Protein AF-A0A0P1A8T4-F1 (afdb_monomer)

Secondary structure (DSSP, 8-state):
-----TT-GGGGSPPEEPS-TTSHHHHHHHHHHHHHHHHTT-S---GGGGT--EE-EEEEEEEETTEEEEEEEEEEESEEEEEEE-TTS-EEEEEEEHHHHHHHHHHHHHHTT--GGGTSPTT--EEHHHHHTS-HHHHHHHHHSPPPPPPP-------

pLDDT: mean 88.85, std 10.42, range [42.25, 98.25]

Organism: Plasmopara halstedii (NCBI:txid4781)

Structure (mmCIF, N/CA/C/O backbone):
data_AF-A0A0P1A8T4-F1
#
_entry.id   AF-A0A0P1A8T4-F1
#
loop_
_atom_site.group_PDB
_atom_site.id
_atom_site.type_symbol
_atom_site.label_atom_id
_atom_site.label_alt_id
_atom_site.label_comp_id
_atom_site.label_asym_id
_atom_site.label_entity_id
_atom_site.label_seq_id
_atom_site.pdbx_PDB_ins_code
_atom_site.Cartn_x
_atom_site.Cartn_y
_atom_site.Cartn_z
_atom_site.occupancy
_atom_site.B_iso_or_equiv
_atom_site.auth_seq_id
_atom_site.auth_comp_id
_atom_site.auth_asym_id
_atom_site.auth_atom_id
_atom_site.pdbx_PDB_model_num
ATOM 1 N N . MET A 1 1 ? -15.826 17.802 8.265 1.00 60.97 1 MET A N 1
ATOM 2 C CA . MET A 1 1 ? -16.661 16.936 7.400 1.00 60.97 1 MET A CA 1
ATOM 3 C C . MET A 1 1 ? -17.173 15.772 8.230 1.00 60.97 1 MET A C 1
ATOM 5 O O . MET A 1 1 ? -16.626 15.557 9.300 1.00 60.97 1 MET A O 1
ATOM 9 N N . THR A 1 2 ? -18.235 15.089 7.800 1.00 82.69 2 THR A N 1
ATOM 10 C CA . THR A 1 2 ? -18.914 14.059 8.607 1.00 82.69 2 THR A CA 1
ATOM 11 C C . THR A 1 2 ? -18.633 12.672 8.046 1.00 82.69 2 THR A C 1
ATOM 13 O O . THR A 1 2 ? -18.636 12.496 6.825 1.00 82.69 2 THR A O 1
ATOM 16 N N . LEU A 1 3 ? -18.426 11.698 8.936 1.00 90.88 3 LEU A N 1
ATOM 17 C CA . LEU A 1 3 ? -18.382 10.279 8.596 1.00 90.88 3 LEU A CA 1
ATOM 18 C C . LEU A 1 3 ? -19.574 9.888 7.720 1.00 90.88 3 LEU A C 1
ATOM 20 O O . LEU A 1 3 ? -20.718 10.265 7.987 1.00 90.88 3 LEU A O 1
ATOM 24 N N . VAL A 1 4 ? -19.301 9.114 6.673 1.00 94.38 4 VAL A N 1
ATOM 25 C CA . VAL A 1 4 ? -20.346 8.531 5.834 1.00 94.38 4 VAL A CA 1
ATOM 26 C C . VAL A 1 4 ? -20.594 7.079 6.215 1.00 94.38 4 VAL A C 1
ATOM 28 O O . VAL A 1 4 ? -19.669 6.321 6.498 1.00 94.38 4 VAL A O 1
ATOM 31 N N . PHE A 1 5 ? -21.864 6.685 6.191 1.00 94.38 5 PHE A N 1
ATOM 32 C CA . PHE A 1 5 ? -22.314 5.356 6.599 1.00 94.38 5 PHE A CA 1
ATOM 33 C C . PHE A 1 5 ? -22.722 4.495 5.399 1.00 94.38 5 PHE A C 1
ATOM 35 O O . PHE A 1 5 ? -22.777 4.958 4.252 1.00 94.38 5 PHE A O 1
ATOM 42 N N . LEU A 1 6 ? -23.002 3.217 5.669 1.00 94.31 6 LEU A N 1
ATOM 43 C CA . LEU A 1 6 ? -23.486 2.259 4.677 1.00 94.31 6 LEU A CA 1
ATOM 44 C C . LEU A 1 6 ? -24.672 2.842 3.886 1.00 94.31 6 LEU A C 1
ATOM 46 O O . LEU A 1 6 ? -25.600 3.399 4.461 1.00 94.31 6 LEU A O 1
ATOM 50 N N . GLY A 1 7 ? -24.620 2.716 2.558 1.00 93.69 7 GLY A N 1
ATOM 51 C CA . GLY A 1 7 ? -25.571 3.345 1.632 1.00 93.69 7 GLY A CA 1
ATOM 52 C C . GLY A 1 7 ? -25.007 4.581 0.926 1.00 93.69 7 GLY A C 1
ATOM 53 O O . GLY A 1 7 ? -25.481 4.936 -0.151 1.00 93.69 7 GLY A O 1
ATOM 54 N N . ASN A 1 8 ? -23.936 5.190 1.448 1.00 95.38 8 ASN A N 1
ATOM 55 C CA . ASN A 1 8 ? -23.229 6.247 0.732 1.00 95.38 8 ASN A CA 1
ATOM 56 C C . ASN A 1 8 ? -22.388 5.676 -0.427 1.00 95.38 8 ASN A C 1
ATOM 58 O O . ASN A 1 8 ? -21.576 4.768 -0.239 1.00 95.38 8 ASN A O 1
ATOM 62 N N . SER A 1 9 ? -22.547 6.242 -1.628 1.00 94.44 9 SER A N 1
ATOM 63 C CA . SER A 1 9 ? -21.843 5.779 -2.834 1.00 94.44 9 SER A CA 1
ATOM 64 C C . SER A 1 9 ? -20.315 5.899 -2.761 1.00 94.44 9 SER A C 1
ATOM 66 O O . SER A 1 9 ? -19.623 5.124 -3.422 1.00 94.44 9 SER A O 1
ATOM 68 N N . ALA A 1 10 ? -19.772 6.803 -1.938 1.00 91.81 10 ALA A N 1
ATOM 69 C CA . ALA A 1 10 ? -18.330 6.948 -1.753 1.00 91.81 10 ALA A CA 1
ATOM 70 C C . ALA A 1 10 ? -17.690 5.650 -1.235 1.00 91.81 10 ALA A C 1
ATOM 72 O O . ALA A 1 10 ? -16.614 5.276 -1.689 1.00 91.81 10 ALA A O 1
ATOM 73 N N . LEU A 1 11 ? -18.392 4.893 -0.385 1.00 93.31 11 LEU A N 1
ATOM 74 C CA . LEU A 1 11 ? -17.923 3.607 0.149 1.00 93.31 11 LEU A CA 1
ATOM 75 C C . LEU A 1 11 ? -17.929 2.463 -0.883 1.00 93.31 11 LEU A C 1
ATOM 77 O O . LEU A 1 11 ? -17.504 1.354 -0.570 1.00 93.31 11 LEU A O 1
ATOM 81 N N . ARG A 1 12 ? -18.445 2.697 -2.097 1.00 94.12 12 ARG A N 1
ATOM 82 C CA . ARG A 1 12 ? -18.554 1.691 -3.171 1.00 94.12 12 ARG A CA 1
ATOM 83 C C . ARG A 1 12 ? -17.805 2.067 -4.449 1.00 94.12 12 ARG A C 1
ATOM 85 O O . ARG A 1 12 ? -17.748 1.260 -5.370 1.00 94.12 12 ARG A O 1
ATOM 92 N N . ARG A 1 13 ? -17.241 3.273 -4.526 1.00 91.38 13 ARG A N 1
ATOM 93 C CA . ARG A 1 13 ? -16.435 3.717 -5.668 1.00 91.38 13 ARG A CA 1
ATOM 94 C C . ARG A 1 13 ? -14.964 3.418 -5.418 1.00 91.38 13 ARG A C 1
ATOM 96 O O . ARG A 1 13 ? -14.451 3.695 -4.337 1.00 91.38 13 ARG A O 1
ATOM 103 N N . VAL A 1 14 ? -14.282 2.913 -6.444 1.00 89.75 14 VAL A N 1
ATOM 104 C CA . VAL A 1 14 ? -12.822 2.773 -6.421 1.00 89.75 14 VAL A CA 1
ATOM 105 C C . VAL A 1 14 ? -12.204 4.165 -6.273 1.00 89.75 14 VAL A C 1
ATOM 107 O O . VAL A 1 14 ? -12.525 5.084 -7.031 1.00 89.75 14 VAL A O 1
ATOM 110 N N . SER A 1 15 ? -11.359 4.336 -5.257 1.00 90.12 15 SER A N 1
ATOM 111 C CA . SER A 1 15 ? -10.653 5.592 -5.007 1.00 90.12 15 SER A CA 1
ATOM 112 C C . SER A 1 15 ? -9.620 5.880 -6.089 1.00 90.12 15 SER A C 1
ATOM 114 O O . SER A 1 15 ? -8.945 4.975 -6.570 1.00 90.12 15 SER A O 1
ATOM 116 N N . LYS A 1 16 ? -9.462 7.156 -6.442 1.00 89.81 16 LYS A N 1
ATOM 117 C CA . LYS A 1 16 ? -8.442 7.599 -7.397 1.00 89.81 16 LYS A CA 1
ATOM 118 C C . LYS A 1 16 ? -7.092 7.756 -6.706 1.00 89.81 16 LYS A C 1
ATOM 120 O O . LYS A 1 16 ? -7.040 8.282 -5.594 1.00 89.81 16 LYS A O 1
ATOM 125 N N . SER A 1 17 ? -6.009 7.372 -7.380 1.00 87.25 17 SER A N 1
ATOM 126 C CA . SER A 1 17 ? -4.653 7.644 -6.893 1.00 87.25 17 SER A CA 1
ATOM 127 C C . SER A 1 17 ? -4.425 9.151 -6.766 1.00 87.25 17 SER A C 1
ATOM 129 O O . SER A 1 17 ? -4.814 9.932 -7.636 1.00 87.25 17 SER A O 1
ATOM 131 N N . VAL A 1 18 ? -3.791 9.563 -5.675 1.00 87.19 18 VAL A N 1
ATOM 132 C CA . VAL A 1 18 ? -3.312 10.934 -5.479 1.00 87.19 18 VAL A CA 1
ATOM 133 C C . VAL A 1 18 ? -1.983 11.098 -6.216 1.00 87.19 18 VAL A C 1
ATOM 135 O O . VAL A 1 18 ? -1.095 10.268 -6.053 1.00 87.19 18 VAL A O 1
ATOM 138 N N . ALA A 1 19 ? -1.844 12.163 -7.012 1.00 82.75 19 ALA A N 1
ATOM 139 C CA . ALA A 1 19 ? -0.636 12.413 -7.807 1.00 82.75 19 ALA A CA 1
ATOM 140 C C . ALA A 1 19 ? 0.562 12.890 -6.963 1.00 82.75 19 ALA A C 1
ATOM 142 O O . ALA A 1 19 ? 1.679 12.432 -7.164 1.00 82.75 19 ALA A O 1
ATOM 143 N N . ASP A 1 20 ? 0.333 13.788 -5.997 1.00 84.81 20 ASP A N 1
ATOM 144 C CA . ASP A 1 20 ? 1.363 14.252 -5.060 1.00 84.81 20 ASP A CA 1
ATOM 145 C C . ASP A 1 20 ? 0.862 14.142 -3.621 1.00 84.81 20 ASP A C 1
ATOM 147 O O . ASP A 1 20 ? 0.054 14.949 -3.156 1.00 84.81 20 ASP A O 1
ATOM 151 N N . VAL A 1 21 ? 1.365 13.143 -2.895 1.00 84.25 21 VAL A N 1
ATOM 152 C CA . VAL A 1 21 ? 0.999 12.908 -1.491 1.00 84.25 21 VAL A CA 1
ATOM 153 C C . VAL A 1 21 ? 1.479 14.018 -0.551 1.00 84.25 21 VAL A C 1
ATOM 155 O O . VAL A 1 21 ? 0.994 14.124 0.574 1.00 84.25 21 VAL A O 1
ATOM 158 N N . ARG A 1 22 ? 2.408 14.874 -0.997 1.00 84.19 22 ARG A N 1
ATOM 159 C CA . ARG A 1 22 ? 2.947 15.986 -0.201 1.00 84.19 22 ARG A CA 1
ATOM 160 C C . ARG A 1 22 ? 2.126 17.262 -0.347 1.00 84.19 22 ARG A C 1
ATOM 162 O O . ARG A 1 22 ? 2.373 18.201 0.419 1.00 84.19 22 ARG A O 1
ATOM 169 N N . ALA A 1 23 ? 1.171 17.297 -1.280 1.00 88.19 23 ALA A N 1
ATOM 170 C CA . ALA A 1 23 ? 0.341 18.460 -1.548 1.00 88.19 23 ALA A CA 1
ATOM 171 C C . ALA A 1 23 ? -0.402 18.924 -0.276 1.00 88.19 23 ALA A C 1
ATOM 173 O O . ALA A 1 23 ? -0.914 18.088 0.477 1.00 88.19 23 ALA A O 1
ATOM 174 N N . PRO A 1 24 ? -0.541 20.243 -0.029 1.00 91.25 24 PRO A N 1
ATOM 175 C CA . PRO A 1 24 ? -1.189 20.755 1.183 1.00 91.25 24 PRO A CA 1
ATOM 176 C C . PRO A 1 24 ? -2.608 20.221 1.416 1.00 91.25 24 PRO A C 1
ATOM 178 O O . PRO A 1 24 ? -3.009 20.010 2.556 1.00 91.25 24 PRO A O 1
ATOM 181 N N . ALA A 1 25 ? -3.369 19.972 0.346 1.00 90.06 25 ALA A N 1
ATOM 182 C CA . ALA A 1 25 ? -4.709 19.392 0.444 1.00 90.06 25 ALA A CA 1
ATOM 183 C C . ALA A 1 25 ? -4.696 17.952 0.985 1.00 90.06 25 ALA A C 1
ATOM 185 O O . ALA A 1 25 ? -5.585 17.576 1.741 1.00 90.06 25 ALA A O 1
ATOM 186 N N . VAL A 1 26 ? -3.675 17.168 0.635 1.00 88.88 26 VAL A N 1
ATOM 187 C CA . VAL A 1 26 ? -3.522 15.780 1.086 1.00 88.88 26 VAL A CA 1
ATOM 188 C C . VAL A 1 26 ? -3.090 15.743 2.549 1.00 88.88 26 VAL A C 1
ATOM 190 O O . VAL A 1 26 ? -3.620 14.950 3.319 1.00 88.88 26 VAL A O 1
ATOM 193 N N . ARG A 1 27 ? -2.201 16.656 2.965 1.00 87.81 27 ARG A N 1
ATOM 194 C CA . ARG A 1 27 ? -1.832 16.816 4.383 1.00 87.81 27 ARG A CA 1
ATOM 195 C C . ARG A 1 27 ? -3.046 17.137 5.253 1.00 87.81 27 ARG A C 1
ATOM 197 O O . ARG A 1 27 ? -3.253 16.469 6.256 1.00 87.81 27 ARG A O 1
ATOM 204 N N . ARG A 1 28 ? -3.886 18.087 4.822 1.00 90.56 28 ARG A N 1
ATOM 205 C CA . ARG A 1 28 ? -5.142 18.409 5.521 1.00 90.56 28 ARG A CA 1
ATOM 206 C C . ARG A 1 28 ? -6.071 17.200 5.625 1.00 90.56 28 ARG A C 1
ATOM 208 O O . ARG A 1 28 ? -6.600 16.938 6.696 1.00 90.56 28 ARG A O 1
ATOM 215 N N . LEU A 1 29 ? -6.214 16.424 4.548 1.00 89.50 29 LEU A N 1
ATOM 216 C CA . LEU A 1 29 ? -7.000 15.188 4.577 1.00 89.50 29 LEU A CA 1
ATOM 217 C C . LEU A 1 29 ? -6.446 14.179 5.599 1.00 89.50 29 LEU A C 1
ATOM 219 O O . LEU A 1 29 ? -7.220 13.553 6.314 1.00 89.50 29 LEU A O 1
ATOM 223 N N . PHE A 1 30 ? -5.124 14.021 5.699 1.00 88.19 30 PHE A N 1
ATOM 224 C CA . PHE A 1 30 ? -4.520 13.149 6.710 1.00 88.19 30 PHE A CA 1
ATOM 225 C C . PHE A 1 30 ? -4.797 13.624 8.140 1.00 88.19 30 PHE A C 1
ATOM 227 O O . PHE A 1 30 ? -5.160 12.807 8.983 1.00 88.19 30 PHE A O 1
ATOM 234 N N . GLU A 1 31 ? -4.675 14.925 8.408 1.00 89.81 31 GLU A N 1
ATOM 235 C CA . GLU A 1 31 ? -5.002 15.513 9.715 1.00 89.81 31 GLU A CA 1
ATOM 236 C C . GLU A 1 31 ? -6.474 15.280 10.089 1.00 89.81 31 GLU A C 1
ATOM 238 O O . GLU A 1 31 ? -6.786 14.947 11.234 1.00 89.81 31 GLU A O 1
ATOM 243 N N . GLU A 1 32 ? -7.382 15.398 9.118 1.00 90.25 32 GLU A N 1
ATOM 244 C CA . GLU A 1 32 ? -8.806 15.108 9.297 1.00 90.25 32 GLU A CA 1
ATOM 245 C C . GLU A 1 32 ? -9.052 13.625 9.596 1.00 90.25 32 GLU A C 1
ATOM 247 O O . GLU A 1 32 ? -9.734 13.303 10.566 1.00 90.25 32 GLU A O 1
ATOM 252 N N . LEU A 1 33 ? -8.448 12.716 8.828 1.00 89.62 33 LEU A N 1
ATOM 253 C CA . LEU A 1 33 ? -8.545 11.274 9.067 1.00 89.62 33 LEU A CA 1
ATOM 254 C C . LEU A 1 33 ? -8.022 10.898 10.462 1.00 89.62 33 LEU A C 1
ATOM 256 O O . LEU A 1 33 ? -8.684 10.164 11.196 1.00 89.62 33 LEU A O 1
ATOM 260 N N . GLU A 1 34 ? -6.864 11.424 10.867 1.00 88.19 34 GLU A N 1
ATOM 261 C CA . GLU A 1 34 ? -6.322 11.179 12.205 1.00 88.19 34 GLU A CA 1
ATOM 262 C C . GLU A 1 34 ? -7.240 11.690 13.312 1.00 88.19 34 GLU A C 1
ATOM 264 O O . GLU A 1 34 ? -7.407 11.017 14.335 1.00 88.19 34 GLU A O 1
ATOM 269 N N . LYS A 1 35 ? -7.807 12.885 13.128 1.00 90.06 35 LYS A N 1
ATOM 270 C CA . LYS A 1 35 ? -8.734 13.474 14.088 1.00 90.06 35 LYS A CA 1
ATOM 271 C C . LYS A 1 35 ? -9.951 12.575 14.275 1.00 90.06 35 LYS A C 1
ATOM 273 O O . LYS A 1 35 ? -10.282 12.269 15.415 1.00 90.06 35 LYS A O 1
ATOM 278 N N . GLU A 1 36 ? -10.565 12.116 13.189 1.00 90.69 36 GLU A N 1
ATOM 279 C CA . GLU A 1 36 ? -11.758 11.263 13.246 1.00 90.69 36 GLU A CA 1
ATOM 280 C C . GLU A 1 36 ? -11.463 9.911 13.908 1.00 90.69 36 GLU A C 1
ATOM 282 O O . GLU A 1 36 ? -12.205 9.484 14.788 1.00 90.69 36 GLU A O 1
ATOM 287 N N . VAL A 1 37 ? -10.319 9.280 13.611 1.00 87.62 37 VAL A N 1
ATOM 288 C CA . VAL A 1 37 ? -9.891 8.052 14.314 1.00 87.62 37 VAL A CA 1
ATOM 289 C C . VAL A 1 37 ? -9.780 8.276 15.821 1.00 87.62 37 VAL A C 1
ATOM 291 O O . VAL A 1 37 ? -10.175 7.413 16.602 1.00 87.62 37 VAL A O 1
ATOM 294 N N . ARG A 1 38 ? -9.236 9.422 16.251 1.00 87.38 38 ARG A N 1
ATOM 295 C CA . ARG A 1 38 ? -9.112 9.751 17.679 1.00 87.38 38 ARG A CA 1
ATOM 296 C C . ARG A 1 38 ? -10.474 10.014 18.322 1.00 87.38 38 ARG A C 1
ATOM 298 O O . ARG A 1 38 ? -10.689 9.541 19.432 1.00 87.38 38 ARG A O 1
ATOM 305 N N . VAL A 1 39 ? -11.356 10.755 17.647 1.00 89.06 39 VAL A N 1
ATOM 306 C CA . VAL A 1 39 ? -12.706 11.092 18.135 1.00 89.06 39 VAL A CA 1
ATOM 307 C C . VAL A 1 39 ? -13.545 9.832 18.330 1.00 89.06 39 VAL A C 1
ATOM 309 O O . VAL A 1 39 ? -14.139 9.659 19.389 1.00 89.06 39 VAL A O 1
ATOM 312 N N . GLU A 1 40 ? -13.516 8.921 17.362 1.00 88.25 40 GLU A N 1
ATOM 313 C CA . GLU A 1 40 ? -14.288 7.674 17.398 1.00 88.25 40 GLU A CA 1
ATOM 314 C C . GLU A 1 40 ? -13.605 6.549 18.194 1.00 88.25 40 GLU A C 1
ATOM 316 O O . GLU A 1 40 ? -14.095 5.421 18.221 1.00 88.25 40 GLU A O 1
ATOM 321 N N . ALA A 1 41 ? -12.442 6.812 18.806 1.00 84.38 41 ALA A N 1
ATOM 322 C CA . ALA A 1 41 ? -11.587 5.794 19.426 1.00 84.38 41 ALA A CA 1
ATOM 323 C C . ALA A 1 41 ? -11.319 4.577 18.505 1.00 84.38 41 ALA A C 1
ATOM 325 O O . ALA A 1 41 ? -11.191 3.437 18.957 1.00 84.38 41 ALA A O 1
ATOM 326 N N . GLY A 1 42 ? -11.237 4.827 17.195 1.00 81.69 42 GLY A N 1
ATOM 327 C CA . GLY A 1 42 ? -11.015 3.819 16.168 1.00 81.69 42 GLY A CA 1
ATOM 328 C C . GLY A 1 42 ? -9.550 3.391 16.049 1.00 81.69 42 GLY A C 1
ATOM 329 O O . GLY A 1 42 ? -8.632 4.022 16.574 1.00 81.69 42 GLY A O 1
ATOM 330 N N . VAL A 1 43 ? -9.317 2.312 15.298 1.00 80.38 43 VAL A N 1
ATOM 331 C CA . VAL A 1 43 ? -7.964 1.796 15.002 1.00 80.38 43 VAL A CA 1
ATOM 332 C C . VAL A 1 43 ? -7.439 2.230 13.631 1.00 80.38 43 VAL A C 1
ATOM 334 O O . VAL A 1 43 ? -6.231 2.237 13.412 1.00 80.38 43 VAL A O 1
ATOM 337 N N . GLY A 1 44 ? -8.327 2.636 12.722 1.00 84.56 44 GLY A N 1
ATOM 338 C CA . GLY A 1 44 ? -7.981 3.074 11.375 1.00 84.56 44 GLY A CA 1
ATOM 339 C C . GLY A 1 44 ? -9.184 3.654 10.639 1.00 84.56 44 GLY A C 1
ATOM 340 O O . GLY A 1 44 ? -10.332 3.404 11.006 1.00 84.56 44 GLY A O 1
ATOM 341 N N . ILE A 1 45 ? -8.902 4.442 9.606 1.00 88.00 45 ILE A N 1
ATOM 342 C CA . ILE A 1 45 ? -9.903 5.043 8.725 1.00 88.00 45 ILE A CA 1
ATOM 343 C C . ILE A 1 45 ? -9.329 5.148 7.310 1.00 88.00 45 ILE A C 1
ATOM 345 O O . ILE A 1 45 ? -8.125 5.335 7.131 1.00 88.00 45 ILE A O 1
ATOM 349 N N . ALA A 1 46 ? -10.191 5.056 6.305 1.00 89.88 46 ALA A N 1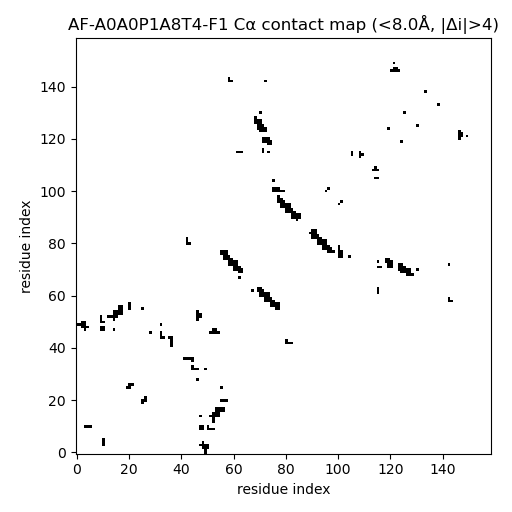
ATOM 350 C CA . ALA A 1 46 ? -9.859 5.313 4.911 1.00 89.88 46 ALA A CA 1
ATOM 351 C C . ALA A 1 46 ? -10.574 6.575 4.410 1.00 89.88 46 ALA A C 1
ATOM 353 O O . ALA A 1 46 ? -11.704 6.857 4.805 1.00 89.88 46 ALA A O 1
ATOM 354 N N . ALA A 1 47 ? -9.949 7.302 3.479 1.00 91.19 47 ALA A N 1
ATOM 355 C CA . ALA A 1 47 ? -10.495 8.539 2.912 1.00 91.19 47 ALA A CA 1
ATOM 356 C C . ALA A 1 47 ? -11.969 8.439 2.434 1.00 91.19 47 ALA A C 1
ATOM 358 O O . ALA A 1 47 ? -12.732 9.375 2.697 1.00 91.19 47 ALA A O 1
ATOM 359 N N . PRO A 1 48 ? -12.446 7.320 1.836 1.00 93.12 48 PRO A N 1
ATOM 360 C CA . PRO A 1 48 ? -13.855 7.175 1.461 1.00 93.12 48 PRO A CA 1
ATOM 361 C C . PRO A 1 48 ? -14.847 7.254 2.626 1.00 93.12 48 PRO A C 1
ATOM 363 O O . PRO A 1 48 ? -15.991 7.642 2.402 1.00 93.12 48 PRO A O 1
ATOM 366 N N . GLN A 1 49 ? -14.429 6.941 3.860 1.00 93.38 49 GLN A N 1
ATOM 367 C CA . GLN A 1 49 ? -15.262 7.078 5.064 1.00 93.38 49 GLN A CA 1
ATOM 368 C C . GLN A 1 49 ? -15.510 8.543 5.446 1.00 93.38 49 GLN A C 1
ATOM 370 O O . GLN A 1 49 ? -16.450 8.818 6.185 1.00 93.38 49 GLN A O 1
ATOM 375 N N . LEU A 1 50 ? -14.741 9.478 4.880 1.00 92.88 50 LEU A N 1
ATOM 3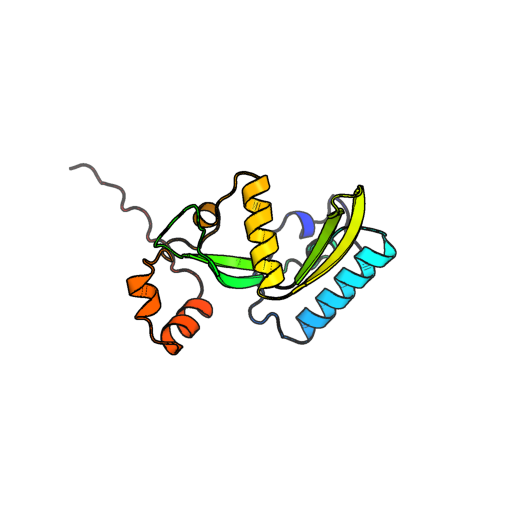76 C CA . LEU A 1 50 ? -14.979 10.924 4.937 1.00 92.88 50 LEU A CA 1
ATOM 377 C C . LEU A 1 50 ? -15.462 11.486 3.589 1.00 92.88 50 LEU A C 1
ATOM 379 O O . LEU A 1 50 ? -15.308 12.671 3.318 1.00 92.88 50 LEU A O 1
ATOM 383 N N . ALA A 1 51 ? -16.030 10.637 2.725 1.00 92.19 51 ALA A N 1
ATOM 384 C CA . ALA A 1 51 ? -16.482 10.977 1.372 1.00 92.19 51 ALA A CA 1
ATOM 385 C C . ALA A 1 51 ? -15.375 11.416 0.390 1.00 92.19 51 ALA A C 1
ATOM 387 O O . ALA A 1 51 ? -15.669 11.944 -0.684 1.00 92.19 51 ALA A O 1
ATOM 388 N N . HIS A 1 52 ? -14.105 11.149 0.703 1.00 91.75 52 HIS A N 1
ATOM 389 C CA . HIS A 1 52 ? -12.982 11.406 -0.194 1.00 91.75 52 HIS A CA 1
ATOM 390 C C . HIS A 1 52 ? -12.557 10.114 -0.903 1.00 91.75 52 HIS A C 1
ATOM 392 O O . HIS A 1 52 ? -11.817 9.303 -0.355 1.00 91.75 52 HIS A O 1
ATOM 398 N N . ASN A 1 53 ? -12.984 9.919 -2.154 1.00 90.88 53 ASN A N 1
ATOM 399 C CA . ASN A 1 53 ? -12.557 8.787 -2.993 1.00 90.88 53 ASN A CA 1
ATOM 400 C C . ASN A 1 53 ? -11.122 8.959 -3.521 1.00 90.88 53 ASN A C 1
ATOM 402 O O . ASN A 1 53 ? -10.888 9.023 -4.729 1.00 90.88 53 ASN A O 1
ATOM 406 N N . LEU A 1 54 ? -10.167 9.051 -2.597 1.00 90.75 54 LEU A N 1
ATOM 407 C CA . LEU A 1 54 ? -8.746 9.243 -2.848 1.00 90.75 54 LEU A CA 1
ATOM 408 C C . LEU A 1 54 ? -7.930 8.108 -2.225 1.00 90.75 54 LEU A C 1
ATOM 410 O O . LEU A 1 54 ? -8.289 7.558 -1.184 1.00 90.75 54 LEU A O 1
ATOM 414 N N . GLN A 1 55 ? -6.830 7.762 -2.879 1.00 89.25 55 GLN A N 1
ATOM 415 C CA . GLN A 1 55 ? -5.852 6.784 -2.433 1.00 89.25 55 GLN A CA 1
ATOM 416 C C . GLN A 1 55 ? -4.481 7.467 -2.410 1.00 89.25 55 GLN A C 1
ATOM 418 O O . GLN A 1 55 ? -3.854 7.683 -3.445 1.00 89.25 55 GLN A O 1
ATOM 423 N N . ALA A 1 56 ? -4.049 7.872 -1.215 1.00 88.00 56 ALA A N 1
ATOM 424 C CA . ALA A 1 56 ? -2.757 8.514 -0.996 1.00 88.00 56 ALA A CA 1
ATOM 425 C C . ALA A 1 56 ? -1.683 7.450 -0.736 1.00 88.00 56 ALA A C 1
ATOM 427 O O . ALA A 1 56 ? -1.460 7.029 0.400 1.00 88.00 56 ALA A O 1
ATOM 428 N N . THR A 1 57 ? -1.042 6.995 -1.809 1.00 90.44 57 THR A N 1
ATOM 429 C CA . THR A 1 57 ? -0.010 5.950 -1.784 1.00 90.44 57 THR A CA 1
ATOM 430 C C . THR A 1 57 ? 1.255 6.410 -2.489 1.00 90.44 57 THR A C 1
ATOM 432 O O . THR A 1 57 ? 1.184 7.225 -3.406 1.00 90.44 57 THR A O 1
ATOM 435 N N . THR A 1 58 ? 2.396 5.843 -2.112 1.00 89.81 58 THR A N 1
ATOM 436 C CA . THR A 1 58 ? 3.673 6.006 -2.815 1.00 89.81 58 THR A CA 1
ATOM 437 C C . THR A 1 58 ? 4.054 4.714 -3.531 1.00 89.81 58 THR A C 1
ATOM 439 O O . THR A 1 58 ? 3.729 3.610 -3.081 1.00 89.81 58 THR A O 1
ATOM 442 N N . ARG A 1 59 ? 4.721 4.859 -4.677 1.00 92.56 59 ARG A N 1
ATOM 443 C CA . ARG A 1 59 ? 5.307 3.758 -5.449 1.00 92.56 59 ARG A CA 1
ATOM 444 C C . ARG A 1 59 ? 6.767 3.630 -5.066 1.00 92.56 59 ARG A C 1
ATOM 446 O O . ARG A 1 59 ? 7.442 4.646 -4.941 1.00 92.56 59 ARG A O 1
ATOM 453 N N . ASP A 1 60 ? 7.212 2.403 -4.866 1.00 94.44 60 ASP A N 1
ATOM 454 C CA . ASP A 1 60 ? 8.622 2.092 -4.660 1.00 94.44 60 ASP A CA 1
ATOM 455 C C . ASP A 1 60 ? 8.870 0.622 -4.986 1.00 94.44 60 ASP A C 1
ATOM 457 O O . ASP A 1 60 ? 7.916 -0.165 -5.015 1.00 94.44 60 ASP A O 1
ATOM 461 N N . PHE A 1 61 ? 10.129 0.264 -5.206 1.00 95.94 61 PHE A N 1
ATOM 462 C CA . PHE A 1 61 ? 10.530 -1.125 -5.368 1.00 95.94 61 PHE A CA 1
ATOM 463 C C . PHE A 1 61 ? 10.458 -1.867 -4.025 1.00 95.94 61 PHE A C 1
ATOM 465 O O . PHE A 1 61 ? 10.884 -1.371 -2.982 1.00 95.94 61 PHE A O 1
ATOM 472 N N . GLU A 1 62 ? 9.889 -3.069 -4.050 1.00 97.50 62 GLU A N 1
ATOM 473 C CA . GLU A 1 62 ? 9.918 -4.033 -2.954 1.00 97.50 62 GLU A CA 1
ATOM 474 C C . GLU A 1 62 ? 10.606 -5.311 -3.427 1.00 97.50 62 GLU A C 1
ATOM 476 O O . GLU A 1 62 ? 10.321 -5.812 -4.514 1.00 97.50 62 GLU A O 1
ATOM 481 N N . GLY A 1 63 ? 11.479 -5.847 -2.579 1.00 96.56 63 GLY A N 1
ATOM 482 C CA . GLY A 1 63 ? 11.952 -7.225 -2.646 1.00 96.56 63 GLY A CA 1
ATOM 483 C C . GLY A 1 63 ? 11.483 -7.997 -1.414 1.00 96.56 63 GLY A C 1
ATOM 484 O O . GLY A 1 63 ? 10.951 -7.419 -0.466 1.00 96.56 63 GLY A O 1
ATOM 485 N N . CYS A 1 64 ? 11.695 -9.309 -1.411 1.00 97.81 64 CYS A N 1
ATOM 486 C CA . CYS A 1 64 ? 11.384 -10.173 -0.274 1.00 97.81 64 CYS A CA 1
ATOM 487 C C . CYS A 1 64 ? 12.473 -11.236 -0.130 1.00 97.81 64 CYS A C 1
ATOM 489 O O . CYS A 1 64 ? 12.907 -11.808 -1.128 1.00 97.81 64 CYS A O 1
ATOM 491 N N . LEU A 1 65 ? 12.872 -11.567 1.101 1.00 97.06 65 LEU A N 1
ATOM 492 C CA . LEU A 1 65 ? 13.837 -12.649 1.348 1.00 97.06 65 LEU A CA 1
ATOM 493 C C . LEU A 1 65 ? 13.334 -14.014 0.845 1.00 97.06 65 LEU A C 1
ATOM 495 O O . LEU A 1 65 ? 14.135 -14.878 0.503 1.00 97.06 65 LEU A O 1
ATOM 499 N N . SER A 1 66 ? 12.015 -14.187 0.750 1.00 97.38 66 SER A N 1
ATOM 500 C CA . SER A 1 66 ? 11.368 -15.385 0.204 1.00 97.38 66 SER A CA 1
ATOM 501 C C . SER A 1 66 ? 11.330 -15.420 -1.333 1.00 97.38 66 SER A C 1
ATOM 503 O O . SER A 1 66 ? 10.925 -16.430 -1.902 1.00 97.38 66 SER A O 1
ATOM 505 N N . VAL A 1 67 ? 11.733 -14.339 -2.013 1.00 96.81 67 VAL A N 1
ATOM 506 C CA . VAL A 1 67 ? 11.848 -14.243 -3.481 1.00 96.81 67 VAL A CA 1
ATOM 507 C C . VAL A 1 67 ? 13.215 -13.630 -3.817 1.00 96.81 67 VAL A C 1
ATOM 509 O O . VAL A 1 67 ? 13.310 -12.448 -4.158 1.00 96.81 67 VAL A O 1
ATOM 512 N N . PRO A 1 68 ? 14.302 -14.400 -3.656 1.00 96.69 68 PRO A N 1
ATOM 513 C CA . PRO A 1 68 ? 15.648 -13.874 -3.813 1.00 96.69 68 PRO A CA 1
ATOM 514 C C . PRO A 1 68 ? 15.911 -13.437 -5.257 1.00 96.69 68 PRO A C 1
ATOM 516 O O . PRO A 1 68 ? 15.490 -14.100 -6.202 1.00 96.69 68 PRO A O 1
ATOM 519 N N . GLY A 1 69 ? 16.649 -12.338 -5.413 1.00 96.56 69 GLY A N 1
ATOM 520 C CA . GLY A 1 69 ? 17.129 -11.858 -6.712 1.00 96.56 69 GLY A CA 1
ATOM 521 C C . GLY A 1 69 ? 16.165 -10.959 -7.485 1.00 96.56 69 GLY A C 1
ATOM 522 O O . GLY A 1 69 ? 16.555 -10.470 -8.538 1.00 96.56 69 GLY A O 1
ATOM 523 N N . TYR A 1 70 ? 14.951 -10.701 -6.989 1.00 97.69 70 TYR A N 1
ATOM 524 C CA . TYR A 1 70 ? 13.959 -9.907 -7.719 1.00 97.69 70 TYR A CA 1
ATOM 525 C C . TYR A 1 70 ? 13.337 -8.793 -6.882 1.00 97.69 70 TYR A C 1
ATOM 527 O O . TYR A 1 70 ? 13.159 -8.922 -5.667 1.00 97.69 70 TYR A O 1
ATOM 535 N N . GLN A 1 71 ? 12.948 -7.726 -7.579 1.00 97.50 71 GLN A N 1
ATOM 536 C CA . GLN A 1 71 ? 12.170 -6.612 -7.052 1.00 97.50 71 GLN A CA 1
ATOM 537 C C . GLN A 1 71 ? 11.007 -6.267 -7.982 1.00 97.50 71 GLN A C 1
ATOM 539 O O . GLN A 1 71 ? 11.048 -6.547 -9.179 1.00 97.50 71 GLN A O 1
ATOM 544 N N . GLY A 1 72 ? 9.974 -5.629 -7.439 1.00 96.62 72 GLY A N 1
ATOM 545 C CA . GLY A 1 72 ? 8.847 -5.105 -8.210 1.00 96.62 72 GLY A CA 1
ATOM 546 C C . GLY A 1 72 ? 8.287 -3.829 -7.594 1.00 96.62 72 GLY A C 1
ATOM 547 O O . GLY A 1 72 ? 8.387 -3.619 -6.386 1.00 96.62 72 GLY A O 1
ATOM 548 N N . ILE A 1 73 ? 7.687 -2.962 -8.410 1.00 96.56 73 ILE A N 1
ATOM 549 C CA . ILE A 1 73 ? 7.110 -1.697 -7.937 1.00 96.56 73 ILE A CA 1
ATOM 550 C C . ILE A 1 73 ? 5.776 -1.976 -7.246 1.00 96.56 73 ILE A C 1
ATOM 552 O O . ILE A 1 73 ? 4.844 -2.476 -7.871 1.00 96.56 73 ILE A O 1
ATOM 556 N N . VAL A 1 74 ? 5.644 -1.592 -5.976 1.00 96.19 74 VAL A N 1
ATOM 557 C CA . VAL A 1 74 ? 4.425 -1.783 -5.174 1.00 96.19 74 VAL A CA 1
ATOM 558 C C . VAL A 1 74 ? 3.910 -0.443 -4.644 1.00 96.19 74 VAL A C 1
ATOM 560 O O . VAL A 1 74 ? 4.669 0.395 -4.142 1.00 96.19 74 VAL A O 1
ATOM 563 N N . ARG A 1 75 ? 2.587 -0.243 -4.700 1.00 94.00 75 ARG A N 1
ATOM 564 C CA . ARG A 1 75 ? 1.910 0.911 -4.084 1.00 94.00 75 ARG A CA 1
ATOM 565 C C . ARG A 1 75 ? 1.589 0.634 -2.623 1.00 94.00 75 ARG A C 1
ATOM 567 O O . ARG A 1 75 ? 0.902 -0.335 -2.309 1.00 94.00 75 ARG A O 1
ATOM 574 N N . ARG A 1 76 ? 2.028 1.522 -1.731 1.00 94.50 76 ARG A N 1
ATOM 575 C CA . ARG A 1 76 ? 1.772 1.429 -0.284 1.00 94.50 76 ARG A CA 1
ATOM 576 C C . ARG A 1 76 ? 1.264 2.741 0.272 1.00 94.50 76 ARG A C 1
ATOM 578 O O . ARG A 1 76 ? 1.592 3.806 -0.249 1.00 94.50 76 ARG A O 1
ATOM 585 N N . ALA A 1 77 ? 0.472 2.679 1.339 1.00 91.25 77 ALA A N 1
ATOM 586 C CA . ALA A 1 77 ? 0.131 3.883 2.083 1.00 91.25 77 ALA A CA 1
ATOM 587 C C . ALA A 1 77 ? 1.415 4.472 2.680 1.00 91.25 77 ALA A C 1
ATOM 589 O O . ALA A 1 77 ? 2.187 3.747 3.309 1.00 91.25 77 ALA A O 1
ATOM 590 N N . ASN A 1 78 ? 1.638 5.776 2.491 1.00 86.25 78 ASN A N 1
ATOM 591 C CA . ASN A 1 78 ? 2.841 6.436 3.011 1.00 86.25 78 ASN A CA 1
ATOM 592 C C . ASN A 1 78 ? 2.812 6.607 4.534 1.00 86.25 78 ASN A C 1
ATOM 594 O O . ASN A 1 78 ? 3.844 6.823 5.151 1.00 86.25 78 ASN A O 1
ATOM 598 N N . MET A 1 79 ? 1.623 6.548 5.129 1.00 84.88 79 MET A N 1
ATOM 599 C CA . MET A 1 79 ? 1.404 6.663 6.561 1.00 84.88 79 MET A CA 1
ATOM 600 C C . MET A 1 79 ? 0.347 5.650 6.978 1.00 84.88 79 MET A C 1
ATOM 602 O O . MET A 1 79 ? -0.702 5.544 6.340 1.00 84.88 79 MET A O 1
ATOM 606 N N . ILE A 1 80 ? 0.617 4.930 8.062 1.00 87.31 80 ILE A N 1
ATOM 607 C CA . ILE A 1 80 ? -0.313 3.982 8.674 1.00 87.31 80 ILE A CA 1
ATOM 608 C C . ILE A 1 80 ? -0.324 4.170 10.188 1.00 87.31 80 ILE A C 1
ATOM 610 O O . ILE A 1 80 ? 0.698 4.492 10.799 1.00 87.31 80 ILE A O 1
ATOM 614 N N . ARG A 1 81 ? -1.472 3.908 10.811 1.00 86.56 81 ARG A N 1
ATOM 615 C CA . ARG A 1 81 ? -1.570 3.706 12.257 1.00 86.56 81 ARG A CA 1
ATOM 616 C C . ARG A 1 81 ? -1.714 2.216 12.514 1.00 86.56 81 ARG A C 1
ATOM 618 O O . ARG A 1 81 ? -2.592 1.577 11.944 1.00 86.56 81 ARG A O 1
ATOM 625 N N . VAL A 1 82 ? -0.845 1.672 13.355 1.00 88.88 82 VAL A N 1
ATOM 626 C CA . VAL A 1 82 ? -0.818 0.245 13.682 1.00 88.88 82 VAL A CA 1
ATOM 627 C C . VAL A 1 82 ? -1.127 0.039 15.153 1.00 88.88 82 VAL A C 1
ATOM 629 O O . VAL A 1 82 ? -0.757 0.859 15.997 1.00 88.88 82 VAL A O 1
ATOM 632 N N . GLN A 1 83 ? -1.789 -1.076 15.448 1.00 91.06 83 GLN A N 1
ATOM 633 C CA . GLN A 1 83 ? -1.970 -1.583 16.798 1.00 91.06 83 GLN A CA 1
ATOM 634 C C . GLN A 1 83 ? -1.547 -3.047 16.835 1.00 91.06 83 GLN A C 1
ATOM 636 O O . GLN A 1 83 ? -2.007 -3.837 16.015 1.00 91.06 83 GLN A O 1
ATOM 641 N N . TYR A 1 84 ? -0.701 -3.405 17.793 1.00 90.25 84 TYR A N 1
ATOM 642 C CA . TYR A 1 84 ? -0.258 -4.779 18.013 1.00 90.25 84 TYR A CA 1
ATOM 643 C C . TYR A 1 84 ? 0.044 -5.004 19.495 1.00 90.25 84 TYR A C 1
ATOM 645 O O . TYR A 1 84 ? 0.224 -4.046 20.251 1.00 90.25 84 TYR A O 1
ATOM 653 N N . ASP A 1 85 ? 0.072 -6.264 19.916 1.00 94.31 85 ASP A N 1
ATOM 654 C CA . ASP A 1 85 ? 0.464 -6.637 21.272 1.00 94.31 85 ASP A CA 1
ATOM 655 C C . ASP A 1 85 ? 1.975 -6.924 21.299 1.00 94.31 85 ASP A C 1
ATOM 657 O O . ASP A 1 85 ? 2.523 -7.530 20.376 1.00 94.31 85 ASP A O 1
ATOM 661 N N . ASP A 1 86 ? 2.675 -6.460 22.334 1.00 93.56 86 ASP A N 1
ATOM 662 C CA . ASP A 1 86 ? 4.072 -6.8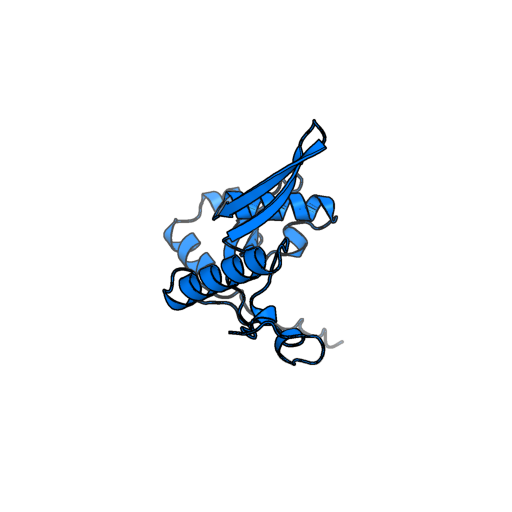43 22.555 1.00 93.56 86 ASP A CA 1
ATOM 663 C C . ASP A 1 86 ? 4.194 -8.245 23.180 1.00 93.56 86 ASP A C 1
ATOM 665 O O . ASP A 1 86 ? 3.204 -8.882 23.535 1.00 93.56 86 ASP A O 1
ATOM 669 N N . LEU A 1 87 ? 5.428 -8.724 23.383 1.00 94.50 87 LEU A N 1
ATOM 670 C CA . LEU A 1 87 ? 5.692 -10.037 23.997 1.00 94.50 87 LEU A CA 1
ATOM 671 C C . LEU A 1 87 ? 5.143 -10.184 25.430 1.00 94.50 87 LEU A C 1
ATOM 673 O O . LEU A 1 87 ? 5.123 -11.286 25.969 1.00 94.50 87 LEU A O 1
ATOM 677 N N . LYS A 1 88 ? 4.725 -9.085 26.068 1.00 96.75 88 LYS A N 1
ATOM 678 C CA . LYS A 1 88 ? 4.111 -9.063 27.401 1.00 96.75 88 LYS A CA 1
ATOM 679 C C . LYS A 1 88 ? 2.587 -8.898 27.329 1.00 96.75 88 LYS A C 1
ATOM 681 O O . LYS A 1 88 ? 1.960 -8.704 28.368 1.00 96.75 88 LYS A O 1
ATOM 686 N N . GLY A 1 89 ? 1.995 -8.937 26.133 1.00 94.19 89 GLY A N 1
ATOM 687 C CA . GLY A 1 89 ? 0.562 -8.746 25.901 1.00 94.19 89 GLY A CA 1
ATOM 688 C C . GLY A 1 89 ? 0.093 -7.295 26.036 1.00 94.19 89 GLY A C 1
ATOM 689 O O . GLY A 1 89 ? -1.108 -7.044 26.132 1.00 94.19 89 GLY A O 1
ATOM 690 N N . ARG A 1 90 ? 1.009 -6.319 26.086 1.00 95.38 90 ARG A N 1
ATOM 691 C CA . ARG A 1 90 ? 0.639 -4.902 26.186 1.00 95.38 90 ARG A CA 1
ATOM 692 C C . ARG A 1 90 ? 0.303 -4.366 24.803 1.00 95.38 90 ARG A C 1
ATOM 694 O O . ARG A 1 90 ? 1.093 -4.520 23.873 1.00 95.38 90 ARG A O 1
ATOM 701 N N . LYS A 1 91 ? -0.823 -3.659 24.700 1.00 93.94 91 LYS A N 1
ATOM 702 C CA . LYS A 1 91 ? -1.229 -2.971 23.472 1.00 93.94 91 LYS A CA 1
ATOM 703 C C . LYS A 1 91 ? -0.300 -1.804 23.176 1.00 93.94 91 LYS A C 1
ATOM 705 O O . LYS A 1 91 ? -0.208 -0.861 23.959 1.00 93.94 91 LYS A O 1
ATOM 710 N N . ILE A 1 92 ? 0.347 -1.858 22.021 1.00 91.75 92 ILE A N 1
ATOM 711 C CA . ILE A 1 92 ? 1.126 -0.768 21.447 1.00 91.75 92 ILE A CA 1
ATOM 712 C C . ILE A 1 92 ? 0.323 -0.169 20.299 1.00 91.75 92 ILE A C 1
ATOM 714 O O . ILE A 1 92 ? -0.194 -0.891 19.450 1.00 91.75 92 ILE A O 1
ATOM 718 N N . GLN A 1 93 ? 0.244 1.161 20.262 1.00 91.38 93 GLN A N 1
ATOM 719 C CA . GLN A 1 93 ? -0.245 1.915 19.112 1.00 91.38 93 GLN A CA 1
ATOM 720 C C . GLN A 1 93 ? 0.859 2.839 18.605 1.00 91.38 93 GLN A C 1
ATOM 722 O O . GLN A 1 93 ? 1.501 3.529 19.400 1.00 91.38 93 GLN A O 1
ATOM 727 N N . LYS A 1 94 ? 1.081 2.868 17.290 1.00 89.00 94 LYS A N 1
ATOM 728 C CA . LYS A 1 94 ? 2.117 3.707 16.677 1.00 89.00 94 LYS A CA 1
ATOM 729 C C . LYS A 1 94 ? 1.697 4.184 15.290 1.00 89.00 94 LYS A C 1
ATOM 731 O O . LYS A 1 94 ? 1.069 3.437 14.544 1.00 89.00 94 LYS A O 1
ATOM 736 N N . THR A 1 95 ? 2.083 5.409 14.940 1.00 87.44 95 THR A N 1
ATOM 737 C CA . THR A 1 95 ? 2.051 5.896 13.555 1.00 87.44 95 THR A CA 1
ATOM 738 C C . THR A 1 95 ? 3.403 5.618 12.904 1.00 87.44 95 THR A C 1
ATOM 740 O O . THR A 1 95 ? 4.448 5.950 13.469 1.00 87.44 95 THR A O 1
ATOM 743 N N . LEU A 1 96 ? 3.385 4.976 11.739 1.00 89.38 96 LEU A N 1
ATOM 744 C CA . LEU A 1 96 ? 4.559 4.710 10.910 1.00 89.38 96 LEU A CA 1
ATOM 745 C C . LEU A 1 96 ? 4.416 5.478 9.600 1.00 89.38 96 LEU A C 1
ATOM 747 O O . LEU A 1 96 ? 3.312 5.566 9.066 1.00 89.38 96 LEU A O 1
ATOM 751 N N . ASN A 1 97 ? 5.535 5.984 9.084 1.00 87.75 97 ASN A N 1
ATOM 752 C CA . ASN A 1 97 ? 5.598 6.744 7.838 1.00 87.75 97 ASN A CA 1
ATOM 753 C C . ASN A 1 97 ? 6.677 6.177 6.914 1.00 87.75 97 ASN A C 1
ATOM 755 O O . ASN A 1 97 ? 7.567 5.468 7.387 1.00 87.75 97 ASN A O 1
ATOM 759 N N . ASP A 1 98 ? 6.601 6.522 5.632 1.00 88.00 98 ASP A N 1
ATOM 760 C CA . ASP A 1 98 ? 7.601 6.260 4.599 1.00 88.00 98 ASP A CA 1
ATOM 761 C C . ASP A 1 98 ? 8.041 4.780 4.579 1.00 88.00 98 ASP A C 1
ATOM 763 O O . ASP A 1 98 ? 7.211 3.867 4.524 1.00 88.00 98 ASP A O 1
ATOM 767 N N . PHE A 1 99 ? 9.347 4.514 4.645 1.00 91.62 99 PHE A N 1
ATOM 768 C CA . PHE A 1 99 ? 9.901 3.165 4.553 1.00 91.62 99 PHE A CA 1
ATOM 769 C C . PHE A 1 99 ? 9.452 2.223 5.696 1.00 91.62 99 PHE A C 1
ATOM 771 O O . PHE A 1 99 ? 9.003 1.114 5.401 1.00 91.62 99 PHE A O 1
ATOM 778 N N . PRO A 1 100 ? 9.444 2.631 6.985 1.00 94.81 100 PRO A N 1
ATOM 779 C CA . PRO A 1 100 ? 8.833 1.830 8.051 1.00 94.81 100 PRO A CA 1
ATOM 780 C C . PRO A 1 100 ? 7.362 1.457 7.818 1.00 94.81 100 PRO A C 1
ATOM 782 O O . PRO A 1 100 ? 6.957 0.346 8.161 1.00 94.81 100 PRO A O 1
ATOM 785 N N . ALA A 1 101 ? 6.554 2.359 7.247 1.00 93.69 101 ALA A N 1
ATOM 786 C CA . ALA A 1 101 ? 5.164 2.046 6.913 1.00 93.69 101 ALA A CA 1
ATOM 787 C C . ALA A 1 101 ? 5.083 0.978 5.815 1.00 93.69 101 ALA A C 1
ATOM 789 O O . ALA A 1 101 ? 4.244 0.078 5.900 1.00 93.69 101 ALA A O 1
ATOM 790 N N . ARG A 1 102 ? 5.953 1.065 4.801 1.00 96.44 102 ARG A N 1
ATOM 791 C CA . ARG A 1 102 ? 6.064 0.080 3.716 1.00 96.44 102 ARG A CA 1
ATOM 792 C C . ARG A 1 102 ? 6.444 -1.302 4.239 1.00 96.44 102 ARG A C 1
ATOM 794 O O . ARG A 1 102 ? 5.706 -2.245 3.972 1.00 96.44 102 ARG A O 1
ATOM 801 N N . ILE A 1 103 ? 7.512 -1.406 5.036 1.00 96.69 103 ILE A N 1
ATOM 802 C CA . ILE A 1 103 ? 7.935 -2.684 5.634 1.00 96.69 103 ILE A CA 1
ATOM 803 C C . ILE A 1 103 ? 6.793 -3.292 6.444 1.00 96.69 103 ILE A C 1
ATOM 805 O O . ILE A 1 103 ? 6.455 -4.451 6.256 1.00 96.69 103 ILE A O 1
ATOM 809 N N . PHE A 1 104 ? 6.144 -2.512 7.313 1.00 96.88 104 PHE A N 1
ATOM 810 C CA . PHE A 1 104 ? 5.068 -3.058 8.138 1.00 96.88 104 PHE A CA 1
ATOM 811 C C . PHE A 1 104 ? 3.910 -3.606 7.291 1.00 96.88 104 PHE A C 1
ATOM 813 O O . PHE A 1 104 ? 3.377 -4.666 7.597 1.00 96.88 104 PHE A O 1
ATOM 820 N N . GLN A 1 105 ? 3.522 -2.903 6.220 1.00 97.38 105 GLN A N 1
ATOM 821 C CA . GLN A 1 105 ? 2.503 -3.390 5.283 1.00 97.38 105 GLN A CA 1
ATOM 822 C C . GLN A 1 105 ? 2.949 -4.666 4.550 1.00 97.38 105 GLN A C 1
ATOM 824 O O . GLN A 1 105 ? 2.118 -5.544 4.344 1.00 97.38 105 GLN A O 1
ATOM 829 N N . HIS A 1 106 ? 4.231 -4.782 4.188 1.00 98.12 106 HIS A N 1
ATOM 830 C CA . HIS A 1 106 ? 4.811 -5.982 3.576 1.00 98.12 106 HIS A CA 1
ATOM 831 C C . HIS A 1 106 ? 4.751 -7.189 4.521 1.00 98.12 106 HIS A C 1
ATOM 833 O O . HIS A 1 106 ? 4.208 -8.230 4.167 1.00 98.12 106 HIS A O 1
ATOM 839 N N . GLU A 1 107 ? 5.220 -7.037 5.758 1.00 97.69 107 GLU A N 1
ATOM 840 C CA . GLU A 1 107 ? 5.179 -8.130 6.736 1.00 97.69 107 GLU A CA 1
ATOM 841 C C . GLU A 1 107 ? 3.741 -8.494 7.130 1.00 97.69 107 GLU A C 1
ATOM 843 O O . GLU A 1 107 ? 3.416 -9.661 7.350 1.00 97.69 107 GLU A O 1
ATOM 848 N N . LEU A 1 108 ? 2.839 -7.508 7.176 1.00 96.31 108 LEU A N 1
ATOM 849 C CA . LEU A 1 108 ? 1.419 -7.762 7.405 1.00 96.31 108 LEU A CA 1
ATOM 850 C C . LEU A 1 108 ? 0.794 -8.575 6.264 1.00 96.31 108 LEU A C 1
ATOM 852 O O . LEU A 1 108 ? -0.064 -9.415 6.524 1.00 96.31 108 LEU A O 1
ATOM 856 N N . ASP A 1 109 ? 1.206 -8.360 5.015 1.00 98.06 109 ASP A N 1
ATOM 857 C CA . ASP A 1 109 ? 0.746 -9.177 3.891 1.00 98.06 109 ASP A CA 1
ATOM 858 C C . ASP A 1 109 ? 1.154 -10.643 4.056 1.00 98.06 109 ASP A C 1
ATOM 860 O O . ASP A 1 109 ? 0.310 -11.520 3.865 1.00 98.06 109 ASP A O 1
ATOM 864 N N . HIS A 1 110 ? 2.379 -10.921 4.519 1.00 97.81 110 HIS A N 1
ATOM 865 C CA . HIS A 1 110 ? 2.811 -12.289 4.813 1.00 97.81 110 HIS A CA 1
ATOM 866 C C . HIS A 1 110 ? 1.914 -12.983 5.846 1.00 97.81 110 HIS A C 1
ATOM 868 O O . HIS A 1 110 ? 1.572 -14.152 5.667 1.00 97.81 110 HIS A O 1
ATOM 874 N N . LEU A 1 111 ? 1.450 -12.265 6.878 1.00 96.38 111 LEU A N 1
ATOM 875 C CA . LEU A 1 111 ? 0.485 -12.806 7.850 1.00 96.38 111 LEU A CA 1
ATOM 876 C C . LEU A 1 111 ? -0.878 -13.146 7.225 1.00 96.38 111 LEU A C 1
ATOM 878 O O . LEU A 1 111 ? -1.624 -13.950 7.780 1.00 96.38 111 LEU A O 1
ATOM 882 N N . ASN A 1 112 ? -1.196 -12.550 6.076 1.00 96.75 112 ASN A N 1
ATOM 883 C CA . ASN A 1 112 ? -2.417 -12.793 5.314 1.00 96.75 112 ASN A CA 1
ATOM 884 C C . ASN A 1 112 ? -2.193 -13.717 4.102 1.00 96.75 112 ASN A C 1
ATOM 886 O O . ASN A 1 112 ? -3.101 -13.873 3.288 1.00 96.75 112 ASN A O 1
ATOM 890 N N . GLY A 1 113 ? -1.004 -14.317 3.964 1.00 96.25 113 GLY A N 1
ATOM 891 C CA . GLY A 1 113 ? -0.659 -15.164 2.821 1.00 96.25 113 GLY A CA 1
ATOM 892 C C . GLY A 1 113 ? -0.565 -14.409 1.491 1.00 96.25 113 GLY A C 1
ATOM 893 O O . GLY A 1 113 ? -0.737 -15.019 0.442 1.00 96.25 113 GLY A O 1
ATOM 894 N N . VAL A 1 114 ? -0.325 -13.096 1.534 1.00 98.25 114 VAL A N 1
ATOM 895 C CA . VAL A 1 114 ? -0.143 -12.233 0.361 1.00 98.25 114 VAL A CA 1
ATOM 896 C C . VAL A 1 114 ? 1.347 -11.938 0.192 1.00 98.25 114 VAL A C 1
ATOM 898 O O . VAL A 1 114 ? 2.043 -11.611 1.153 1.00 98.25 114 VAL A O 1
ATOM 901 N N . MET A 1 115 ? 1.849 -12.047 -1.033 1.00 97.88 115 MET A N 1
ATOM 902 C CA . MET A 1 115 ? 3.222 -11.717 -1.405 1.00 97.88 115 MET A CA 1
ATOM 903 C C . MET A 1 115 ? 3.265 -10.356 -2.104 1.00 97.88 115 MET A C 1
ATOM 905 O O . MET A 1 115 ? 2.287 -9.912 -2.705 1.00 97.88 115 MET A O 1
ATOM 909 N N . TYR A 1 116 ? 4.427 -9.694 -2.108 1.00 97.69 116 TYR A N 1
ATOM 910 C CA . TYR A 1 116 ? 4.587 -8.459 -2.888 1.00 97.69 116 TYR A CA 1
ATOM 911 C C . TYR A 1 116 ? 4.347 -8.693 -4.394 1.00 97.69 116 TYR A C 1
ATOM 913 O O . TYR A 1 116 ? 3.833 -7.805 -5.069 1.00 97.69 116 TYR A O 1
ATOM 921 N N . LEU A 1 117 ? 4.629 -9.906 -4.894 1.00 97.00 117 LEU A N 1
ATOM 922 C CA . LEU A 1 117 ? 4.342 -10.335 -6.269 1.00 97.00 117 LEU A CA 1
ATOM 923 C C . LEU A 1 117 ? 2.844 -10.276 -6.620 1.00 97.00 117 LEU A C 1
ATOM 925 O O . LEU A 1 117 ? 2.498 -10.027 -7.770 1.00 97.00 117 LEU A O 1
ATOM 929 N N . ASP A 1 118 ? 1.954 -10.438 -5.638 1.00 96.94 118 ASP A N 1
ATOM 930 C CA . ASP A 1 118 ? 0.502 -10.347 -5.847 1.00 96.94 118 ASP A CA 1
ATOM 931 C C . ASP A 1 118 ? 0.018 -8.890 -5.943 1.00 96.94 118 ASP A C 1
ATOM 933 O O . ASP A 1 118 ? -1.109 -8.618 -6.359 1.00 96.94 118 ASP A O 1
ATOM 937 N N . ARG A 1 119 ? 0.851 -7.935 -5.508 1.00 95.12 119 ARG A N 1
ATOM 938 C CA . ARG A 1 119 ? 0.524 -6.502 -5.429 1.00 95.12 119 ARG A CA 1
ATOM 939 C C . ARG A 1 119 ? 1.313 -5.629 -6.387 1.00 95.12 119 ARG A C 1
ATOM 941 O O . ARG A 1 119 ? 0.910 -4.487 -6.619 1.00 95.12 119 ARG A O 1
ATOM 948 N N . MET A 1 120 ? 2.460 -6.112 -6.847 1.00 95.50 120 MET A N 1
ATOM 949 C CA . MET A 1 120 ? 3.344 -5.350 -7.708 1.00 95.50 120 MET A CA 1
ATOM 950 C C . MET A 1 120 ? 2.648 -4.967 -9.008 1.00 95.50 120 MET A C 1
ATOM 952 O O . MET A 1 120 ? 1.746 -5.644 -9.503 1.00 95.50 120 MET A O 1
ATOM 956 N N . GLU A 1 121 ? 3.088 -3.859 -9.578 1.00 93.75 121 GLU A N 1
ATOM 957 C CA . GLU A 1 121 ? 2.609 -3.420 -10.870 1.00 93.75 121 GLU A CA 1
ATOM 958 C C . GLU A 1 121 ? 3.061 -4.396 -11.955 1.00 93.75 121 GLU A C 1
ATOM 960 O O . GLU A 1 121 ? 4.232 -4.781 -12.027 1.00 93.75 121 GLU A O 1
ATOM 965 N N . VAL A 1 122 ? 2.131 -4.806 -12.812 1.00 90.94 122 VAL A N 1
ATOM 966 C CA . VAL A 1 122 ? 2.435 -5.753 -13.885 1.00 90.94 122 VAL A CA 1
ATOM 967 C C . VAL A 1 122 ? 3.506 -5.163 -14.804 1.00 90.94 122 VAL A C 1
ATOM 969 O O . VAL A 1 122 ? 3.424 -4.004 -15.203 1.00 90.94 122 VAL A O 1
ATOM 972 N N . GLY A 1 123 ? 4.525 -5.965 -15.117 1.00 90.69 123 GLY A N 1
ATOM 973 C CA . GLY A 1 123 ? 5.669 -5.546 -15.933 1.00 90.69 123 GLY A CA 1
ATOM 974 C C . GLY A 1 123 ? 6.776 -4.815 -15.168 1.00 90.69 123 GLY A C 1
ATOM 975 O O . GLY A 1 123 ? 7.767 -4.441 -15.779 1.00 90.69 123 GLY A O 1
ATOM 976 N N . SER A 1 124 ? 6.640 -4.629 -13.851 1.00 94.56 124 SER A N 1
ATOM 977 C CA . SER A 1 124 ? 7.669 -3.985 -13.020 1.00 94.56 124 SER A CA 1
ATOM 978 C C . SER A 1 124 ? 8.707 -4.942 -12.423 1.00 94.56 124 SER A C 1
ATOM 980 O O . SER A 1 124 ? 9.577 -4.487 -11.685 1.00 94.56 124 SER A O 1
ATOM 982 N N . LEU A 1 125 ? 8.601 -6.252 -12.690 1.00 96.19 125 LEU A N 1
ATOM 983 C CA . LEU A 1 125 ? 9.505 -7.250 -12.112 1.00 96.19 125 LEU A CA 1
ATOM 984 C C . LEU A 1 125 ? 10.882 -7.088 -12.742 1.00 96.19 125 LEU A C 1
ATOM 986 O O . LEU A 1 125 ? 10.999 -7.119 -13.965 1.00 96.19 125 LEU A O 1
ATOM 990 N N . ILE A 1 126 ? 11.905 -6.953 -11.911 1.00 95.62 126 ILE A N 1
ATOM 991 C CA . ILE A 1 126 ? 13.277 -6.728 -12.349 1.00 95.62 126 ILE A CA 1
ATOM 992 C C . ILE A 1 126 ? 14.237 -7.569 -11.512 1.00 95.62 126 ILE A C 1
ATOM 994 O O . ILE A 1 126 ? 14.016 -7.765 -10.313 1.00 95.62 126 ILE A O 1
ATOM 998 N N . HIS A 1 127 ? 15.286 -8.095 -12.145 1.00 97.62 127 HIS A N 1
ATOM 999 C CA . HIS A 1 127 ? 16.350 -8.795 -11.431 1.00 97.62 127 HIS A CA 1
ATOM 1000 C C . HIS A 1 127 ? 17.252 -7.788 -10.701 1.00 97.62 127 HIS A C 1
ATOM 1002 O O . HIS A 1 127 ? 17.484 -6.688 -11.197 1.00 97.62 127 HIS A O 1
ATOM 1008 N N . ASN A 1 128 ? 17.799 -8.157 -9.543 1.00 94.75 128 ASN A N 1
ATOM 1009 C CA . ASN A 1 128 ? 18.613 -7.253 -8.725 1.00 94.75 128 ASN A CA 1
ATOM 1010 C C . ASN A 1 128 ? 19.828 -6.699 -9.477 1.00 94.75 128 ASN A C 1
ATOM 1012 O O . ASN A 1 128 ? 20.118 -5.520 -9.339 1.00 94.75 128 ASN A O 1
ATOM 1016 N N . GLU A 1 129 ? 20.487 -7.504 -10.313 1.00 95.94 129 GLU A N 1
ATOM 1017 C CA . GLU A 1 129 ? 21.617 -7.032 -11.130 1.00 95.94 129 GLU A CA 1
ATOM 1018 C C . GLU A 1 129 ? 21.197 -5.934 -12.119 1.00 95.94 129 GLU A C 1
ATOM 1020 O O . GLU A 1 129 ? 21.903 -4.944 -12.290 1.00 95.94 129 GLU A O 1
ATOM 1025 N N . GLU A 1 130 ? 20.027 -6.085 -12.749 1.00 94.25 130 GLU A N 1
ATOM 1026 C CA . GLU A 1 130 ? 19.488 -5.080 -13.669 1.00 94.25 130 GLU A CA 1
ATOM 1027 C C . GLU A 1 130 ? 19.063 -3.820 -12.914 1.00 94.25 130 GLU A C 1
ATOM 1029 O O . GLU A 1 130 ? 19.309 -2.711 -13.381 1.00 94.25 130 GLU A O 1
ATOM 1034 N N . PHE A 1 131 ? 18.460 -3.987 -11.735 1.00 93.38 131 PHE A N 1
ATOM 1035 C CA . PHE A 1 131 ? 18.058 -2.885 -10.868 1.00 93.38 131 PHE A CA 1
ATOM 1036 C C . PHE A 1 131 ? 19.261 -2.082 -10.357 1.00 93.38 131 PHE A C 1
ATOM 1038 O O . PHE A 1 131 ? 19.249 -0.856 -10.407 1.00 93.38 131 PHE A O 1
ATOM 1045 N N . GLU A 1 132 ? 20.316 -2.756 -9.900 1.00 92.31 132 GLU A N 1
ATOM 1046 C CA . GLU A 1 132 ? 21.556 -2.132 -9.419 1.00 92.31 132 GLU A CA 1
ATOM 1047 C C . GLU A 1 132 ? 22.316 -1.400 -10.532 1.00 92.31 132 GLU A C 1
ATOM 1049 O O . GLU A 1 132 ? 23.018 -0.427 -10.260 1.00 92.31 132 GLU A O 1
ATOM 1054 N N . ALA A 1 133 ? 22.152 -1.833 -11.785 1.00 94.94 133 ALA A N 1
ATOM 1055 C CA . ALA A 1 133 ? 22.713 -1.167 -12.955 1.00 94.94 133 ALA A CA 1
ATOM 1056 C C . ALA A 1 133 ? 21.895 0.054 -13.425 1.00 94.94 133 ALA A C 1
ATOM 1058 O O . ALA A 1 133 ? 22.328 0.749 -14.347 1.00 94.94 133 ALA A O 1
ATOM 1059 N N . MET A 1 134 ? 20.720 0.325 -12.841 1.00 92.88 134 MET A N 1
ATOM 1060 C CA . MET A 1 134 ? 19.901 1.472 -13.233 1.00 92.88 134 MET A CA 1
ATOM 1061 C C . MET A 1 134 ? 20.493 2.793 -12.749 1.00 92.88 134 MET A C 1
ATOM 1063 O O . MET A 1 134 ? 20.836 2.973 -11.580 1.00 92.88 134 MET A O 1
ATOM 1067 N N . GLU A 1 135 ? 20.479 3.786 -13.635 1.00 94.19 135 GLU A N 1
ATOM 1068 C CA . GLU A 1 135 ? 20.744 5.164 -13.249 1.00 94.19 135 GLU A CA 1
ATOM 1069 C C . GLU A 1 135 ? 19.617 5.696 -12.354 1.00 94.19 135 GLU A C 1
ATOM 1071 O O . GLU A 1 135 ? 18.426 5.494 -12.613 1.00 94.19 135 GLU A O 1
ATOM 1076 N N . TRP A 1 136 ? 19.984 6.468 -11.328 1.00 86.81 136 TRP A N 1
ATOM 1077 C CA . TRP A 1 136 ? 19.035 7.064 -10.377 1.00 86.81 136 TRP A CA 1
ATOM 1078 C C . TRP A 1 136 ? 17.872 7.800 -11.060 1.00 86.81 136 TRP A C 1
ATOM 1080 O O . TRP A 1 136 ? 16.723 7.733 -10.619 1.00 86.81 136 TRP A O 1
ATOM 1090 N N . LEU A 1 137 ? 18.158 8.510 -12.154 1.00 88.19 137 LEU A N 1
ATOM 1091 C CA . LEU A 1 137 ? 17.148 9.269 -12.883 1.00 88.19 137 LEU A CA 1
ATOM 1092 C C . LEU A 1 137 ? 16.113 8.357 -13.560 1.00 88.19 137 LEU A C 1
ATOM 1094 O O . LEU A 1 137 ? 14.947 8.735 -13.668 1.00 88.19 137 LEU A O 1
ATOM 1098 N N . ASP A 1 138 ? 16.515 7.169 -14.002 1.00 90.00 138 ASP A N 1
ATOM 1099 C CA . ASP A 1 138 ? 15.611 6.219 -14.643 1.00 90.00 138 ASP A CA 1
ATOM 1100 C C . ASP A 1 138 ? 14.722 5.525 -13.612 1.00 90.00 138 ASP A C 1
ATOM 1102 O O . ASP A 1 138 ? 13.514 5.421 -13.833 1.00 90.00 138 ASP A O 1
ATOM 1106 N N . VAL A 1 139 ? 15.260 5.217 -12.427 1.00 86.94 139 VAL A N 1
ATOM 1107 C CA . VAL A 1 139 ? 14.455 4.793 -11.268 1.00 86.94 139 VAL A CA 1
ATOM 1108 C C . VAL A 1 139 ? 13.400 5.851 -10.933 1.00 86.94 139 VAL A C 1
ATOM 1110 O O . VAL A 1 139 ? 12.216 5.536 -10.810 1.00 86.94 139 VAL A O 1
ATOM 1113 N N . GLN A 1 140 ? 13.785 7.131 -10.851 1.00 86.94 140 GLN A N 1
ATOM 1114 C CA . GLN A 1 140 ? 12.827 8.207 -10.578 1.00 86.94 140 GLN A CA 1
ATOM 1115 C C . GLN A 1 140 ? 11.738 8.319 -11.648 1.00 86.94 140 GLN A C 1
ATOM 1117 O O . GLN A 1 140 ? 10.564 8.478 -11.307 1.00 86.94 140 GLN A O 1
ATOM 1122 N N . LYS A 1 141 ? 12.096 8.233 -12.934 1.00 86.88 141 LYS A N 1
ATOM 1123 C CA . LYS A 1 141 ? 11.108 8.249 -14.024 1.00 86.88 141 LYS A CA 1
ATOM 1124 C C . LYS A 1 141 ? 10.131 7.086 -13.889 1.00 86.88 141 LYS A C 1
ATOM 1126 O O . LYS A 1 141 ? 8.927 7.320 -13.970 1.00 86.88 141 LYS A O 1
ATOM 1131 N N . LEU A 1 142 ? 10.628 5.874 -13.633 1.00 87.94 142 LEU A N 1
ATOM 1132 C CA . LEU A 1 142 ? 9.785 4.694 -13.445 1.00 87.94 142 LEU A CA 1
ATOM 1133 C C . LEU A 1 142 ? 8.800 4.896 -12.297 1.00 87.94 142 LEU A C 1
ATOM 1135 O O . LEU A 1 142 ? 7.613 4.645 -12.485 1.00 87.94 142 LEU A O 1
ATOM 1139 N N . LEU A 1 143 ? 9.252 5.425 -11.154 1.00 87.88 143 LEU A N 1
ATOM 1140 C CA . LEU A 1 143 ? 8.417 5.679 -9.972 1.00 87.88 143 LEU A CA 1
ATOM 1141 C C . LEU A 1 143 ? 7.415 6.840 -10.136 1.00 87.88 143 LEU A C 1
ATOM 1143 O O . LEU A 1 143 ? 6.418 6.888 -9.407 1.00 87.88 143 LEU A O 1
ATOM 1147 N N . LEU A 1 144 ? 7.601 7.722 -11.121 1.00 83.50 144 LEU A N 1
ATOM 1148 C CA . LEU A 1 144 ? 6.675 8.821 -11.432 1.00 83.50 144 LEU A CA 1
ATOM 1149 C C . LEU A 1 144 ? 5.640 8.491 -12.522 1.00 83.50 144 LEU A C 1
ATOM 1151 O O . LEU A 1 144 ? 4.634 9.191 -12.623 1.00 83.50 144 LEU A O 1
ATOM 1155 N N . GLN A 1 145 ? 5.867 7.460 -13.336 1.00 77.62 145 GLN A N 1
ATOM 1156 C CA . GLN A 1 145 ? 4.976 7.072 -14.440 1.00 77.62 145 GLN A CA 1
ATOM 1157 C C . GLN A 1 145 ? 3.890 6.090 -13.997 1.00 77.62 145 GLN A C 1
ATOM 1159 O O . GLN A 1 145 ? 4.162 5.201 -13.208 1.00 77.62 145 GLN A O 1
A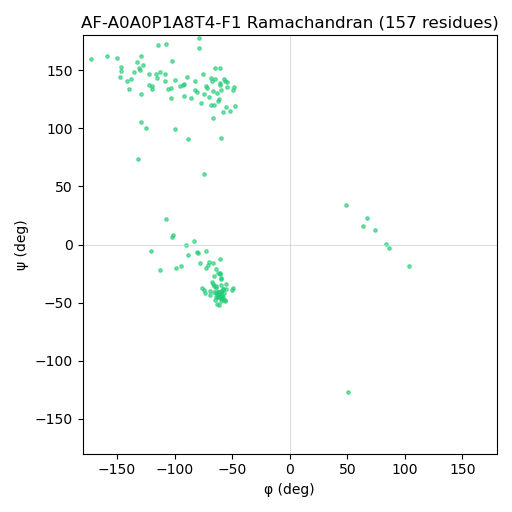TOM 1164 N N . ASP A 1 146 ? 2.673 6.170 -14.529 1.00 71.69 146 ASP A N 1
ATOM 1165 C CA . ASP A 1 146 ? 1.701 5.097 -14.287 1.00 71.69 146 ASP A CA 1
ATOM 1166 C C . ASP A 1 146 ? 2.151 3.765 -14.918 1.00 71.69 146 ASP A C 1
ATOM 1168 O O . ASP A 1 146 ? 2.885 3.779 -15.912 1.00 71.69 146 ASP A O 1
ATOM 1172 N N . PRO A 1 147 ? 1.732 2.613 -14.353 1.00 67.00 147 PRO A N 1
ATOM 1173 C CA . PRO A 1 147 ? 2.077 1.312 -14.899 1.00 67.00 147 PRO A CA 1
ATOM 1174 C C . PRO A 1 147 ? 1.675 1.206 -16.372 1.00 67.00 147 PRO A C 1
ATOM 1176 O O . PRO A 1 147 ? 0.589 1.667 -16.747 1.00 67.00 147 PRO A O 1
ATOM 1179 N N . PRO A 1 148 ? 2.524 0.591 -17.213 1.00 66.19 148 PRO A N 1
ATOM 1180 C CA . PRO A 1 148 ? 2.228 0.441 -18.626 1.00 66.19 148 PRO A CA 1
ATOM 1181 C C . PRO A 1 148 ? 0.943 -0.371 -18.813 1.00 66.19 148 PRO A C 1
ATOM 1183 O O . PRO A 1 148 ? 0.707 -1.370 -18.130 1.00 66.19 148 PRO A O 1
ATOM 1186 N N . ALA A 1 149 ? 0.102 0.054 -19.757 1.00 67.38 149 ALA A N 1
ATOM 1187 C CA . ALA A 1 149 ? -1.067 -0.723 -20.139 1.00 67.38 149 ALA A CA 1
ATOM 1188 C C . ALA A 1 149 ? -0.602 -2.067 -20.709 1.00 67.38 149 ALA A C 1
ATOM 1190 O O . ALA A 1 149 ? 0.164 -2.102 -21.672 1.00 67.38 149 ALA A O 1
ATOM 1191 N N . ILE A 1 150 ? -1.076 -3.166 -20.124 1.00 61.25 150 ILE A N 1
ATOM 1192 C CA . ILE A 1 150 ? -0.837 -4.500 -20.670 1.00 61.25 150 ILE A CA 1
ATOM 1193 C C . ILE A 1 150 ? -1.579 -4.560 -22.013 1.00 61.25 150 ILE A C 1
ATOM 1195 O O . ILE A 1 150 ? -2.800 -4.363 -22.026 1.00 61.25 150 ILE A O 1
ATOM 1199 N N . PRO A 1 151 ? -0.890 -4.803 -23.142 1.00 62.94 151 PRO A N 1
ATOM 1200 C CA . PRO A 1 151 ? -1.568 -5.023 -24.410 1.00 62.94 151 PRO A CA 1
ATOM 1201 C C . PRO A 1 151 ? -2.551 -6.194 -24.261 1.00 62.94 151 PRO A C 1
ATOM 1203 O O . PRO A 1 151 ? -2.229 -7.158 -23.560 1.00 62.94 151 PRO A O 1
ATOM 1206 N N . PRO A 1 152 ? -3.739 -6.152 -24.888 1.00 67.44 152 PRO A N 1
ATOM 1207 C CA . PRO A 1 152 ? -4.638 -7.297 -24.863 1.00 67.44 152 PRO A CA 1
ATOM 1208 C C . PRO A 1 152 ? -3.888 -8.533 -25.365 1.00 67.44 152 PRO A C 1
ATOM 1210 O O . PRO A 1 152 ? -3.160 -8.452 -26.357 1.00 67.44 152 PRO A O 1
ATOM 1213 N N . LEU A 1 153 ? -4.057 -9.663 -24.667 1.00 68.44 153 LEU A N 1
ATOM 1214 C CA . LEU A 1 153 ? -3.565 -10.953 -25.142 1.00 68.44 153 LEU A CA 1
ATOM 1215 C C . LEU A 1 153 ? -4.094 -11.122 -26.563 1.00 68.44 153 LEU A C 1
ATOM 1217 O O . LEU A 1 153 ? -5.307 -11.124 -26.777 1.00 68.44 153 LEU A O 1
ATOM 1221 N N . VAL A 1 154 ? -3.185 -11.160 -27.536 1.00 64.38 154 VAL A N 1
ATOM 1222 C CA . VAL A 1 154 ? -3.554 -11.347 -28.935 1.00 64.38 154 VAL A CA 1
ATOM 1223 C C . VAL A 1 154 ? -4.303 -12.671 -28.980 1.00 64.38 154 VAL A C 1
ATOM 1225 O O . VAL A 1 154 ? -3.731 -13.709 -28.645 1.00 64.38 154 VAL A O 1
ATOM 1228 N N . ASN A 1 155 ? -5.600 -12.635 -29.299 1.00 52.03 155 ASN A N 1
ATOM 1229 C CA . ASN A 1 155 ? -6.357 -13.858 -29.514 1.00 52.03 155 ASN A C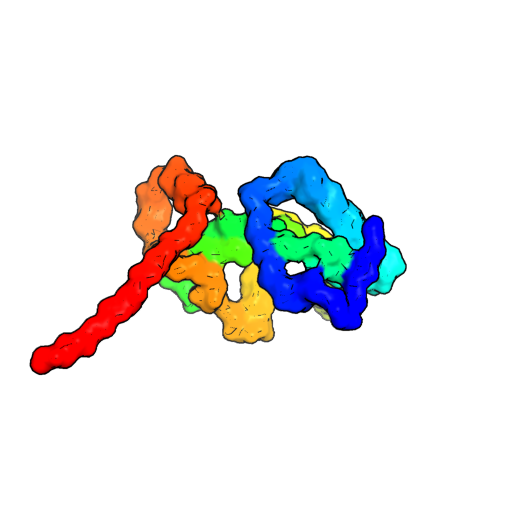A 1
ATOM 1230 C C . ASN A 1 155 ? -5.600 -14.635 -30.585 1.00 52.03 155 ASN A C 1
ATOM 1232 O O . ASN A 1 155 ? -5.432 -14.128 -31.694 1.00 52.03 155 ASN A O 1
ATOM 1236 N N . ALA A 1 156 ? -5.129 -15.832 -30.240 1.00 54.28 156 ALA A N 1
ATOM 1237 C CA . ALA A 1 156 ? -4.678 -16.798 -31.220 1.00 54.28 156 ALA A CA 1
ATOM 1238 C C . ALA A 1 156 ? -5.885 -17.096 -32.118 1.00 54.28 156 ALA A C 1
ATOM 1240 O O . ALA A 1 156 ? -6.752 -17.904 -31.789 1.00 54.28 156 ALA A O 1
ATOM 1241 N N . THR A 1 157 ? -6.016 -16.345 -33.207 1.00 49.41 157 THR A N 1
ATOM 1242 C CA . THR A 1 157 ? -6.901 -16.703 -34.300 1.00 49.41 157 THR A CA 1
ATOM 1243 C C . THR A 1 157 ? -6.309 -17.960 -34.902 1.00 49.41 157 THR A C 1
ATOM 1245 O O . THR A 1 157 ? -5.223 -17.918 -35.472 1.00 49.41 157 THR A O 1
ATOM 1248 N N . ASN A 1 158 ? -7.010 -19.067 -34.668 1.00 49.16 158 ASN A N 1
ATOM 1249 C CA . ASN A 1 158 ? -6.775 -20.362 -35.283 1.00 49.16 158 ASN A CA 1
ATOM 1250 C C . ASN A 1 158 ? -6.619 -20.191 -36.802 1.00 49.16 158 ASN A C 1
ATOM 1252 O O . ASN A 1 158 ? -7.563 -19.741 -37.458 1.00 49.16 158 ASN A O 1
ATOM 1256 N N . GLU A 1 159 ? -5.452 -20.564 -37.320 1.00 42.25 159 GLU A N 1
ATOM 1257 C CA . GLU A 1 159 ? -5.301 -21.088 -38.682 1.00 42.25 159 GLU A CA 1
ATOM 1258 C C . GLU A 1 159 ? -5.374 -22.617 -38.634 1.00 42.25 159 GLU A C 1
ATOM 1260 O O . GLU A 1 159 ? -4.835 -23.203 -37.664 1.00 42.25 159 GLU A O 1
#

Nearest PDB structures (foldseek):
  5kob-assembly2_D  TM=5.799E-01  e=2.885E-10  Paraburkholderia xenovorans LB400
  5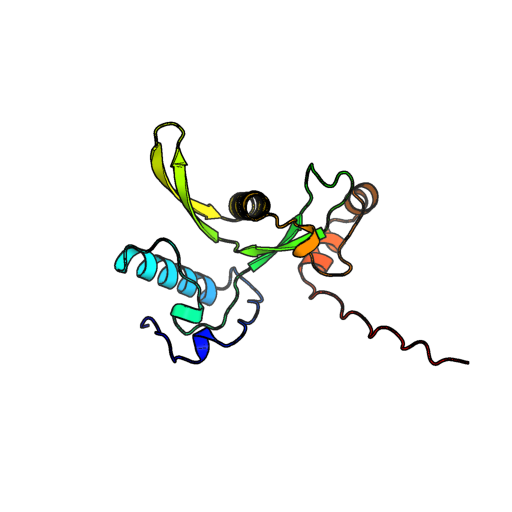t8z-assembly1_A  TM=5.811E-01  e=5.130E-10  Burkholderia multivorans ATCC 17616
  1zxz-assembly1_B  TM=5.779E-01  e=7.520E-09  Arabidopsis thaliana
  4je7-assembly1_A  TM=5.729E-01  e=8.545E-09  Arabidopsis thaliana
  3g5k-assembly1_A  TM=5.514E-01  e=5.462E-09  Homo sapiens

InterPro domains:
  IPR023635 Peptide deformylase [MF_00163] (1-134)
  IPR023635 Peptide deformylase [PF01327] (56-121)
  IPR023635 Peptide deformylase [PTHR10458] (57-138)
  IPR023635 Peptide deformylase [cd00487] (3-116)
  IPR036821 Peptide deformylase superfamily [G3DSA:3.90.45.10] (1-56)
  IPR036821 Peptide deformylase superfamily [G3DSA:3.90.45.10] (57-142)
  IPR036821 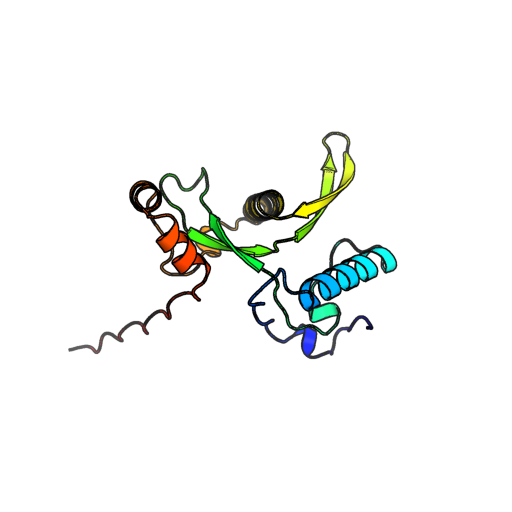Peptide deformylase superfamily [SSF56420] (3-121)

Mean predicted aligned error: 7.08 Å

Sequence (159 aa):
MTLVFLGNSALRRVSKSVADVRAPAVRRLFEELEKEVRVEAGVGIAAPQLAHNLQATTRDFEGCLSVPGYQGIVRRANMIRVQYDDLKGRKIQKTLNDFPARIFQHELDHLNGVMYLDRMEVGSLIHNEEFEAMEWLDVQKLLLQDPPAIPPLVNATNE

Radius of gyration: 18.8 Å; Cα contacts (8 Å, |Δi|>4): 193; chains: 1; bounding box: 48×42×66 Å

Foldseek 3Di:
DDFDDPPDCLVVDQADEDQDCPDPVNVVLVVVQVVVCVVVVHQGDDSSRVVHSYDHWFWDWDDDPVHPFKIFIATFHQKHWDWDADPVRDIDIDIDGHPRRVVVVQVVCVVVVHHSVNGGQPPRMDGPVVVVPDDPVVNVVVRNDDRDDDPPDPPPPDD

Solvent-accessible surface area (backbone atoms only — not comparable to full-atom values): 9577 Å² total; per-residue (Å²): 137,66,78,56,59,95,88,46,65,40,75,73,48,86,50,42,74,44,91,58,66,82,39,71,70,46,49,52,50,50,55,50,49,53,49,50,24,60,75,70,71,49,76,70,81,58,47,28,44,61,63,36,51,50,37,63,48,44,60,44,77,45,68,47,90,92,46,76,63,40,31,23,36,32,75,34,49,41,61,44,61,48,76,51,65,49,100,83,68,48,82,44,76,49,79,33,50,51,68,64,21,40,52,52,53,53,58,50,28,53,78,69,77,43,55,69,82,81,59,29,43,74,89,42,72,40,46,47,71,62,56,72,68,51,55,71,70,56,55,50,51,57,58,70,48,78,74,68,80,77,74,76,80,76,76,82,74,83,127

=== Feature glossary ===
Annotated list of the representations used here:

Nearest PDB structures. The Foldseek neighbor list gives the closest experimentally determined structures in the PDB, ranked by structural alignment. TM-score near 1 means near-identical fold; near 0.3 means only rough topology match. This is how one finds what a novel AlphaFold prediction most resembles in the solved-structure universe.

Foldseek 3Di. Foldseek's 3Di representation compresses backbone geometry into a per-residue letter drawn from a learned twenty-state alphabet. It captures the tertiary interaction pattern around each residue — which residues are packed against it in space, regardless of where they are in sequence.

Radius of gyration, Cα contacts, bounding box. Radius of gyration (Rg) is the root-mean-square distance of Cα atoms from their centroid — a single number for overall size and compactness. A globular domain of N residues has Rg ≈ 2.2·N^0.38 Å; an extended or disordered chain has a much larger Rg. The Cα contact count is the number of residue pairs whose Cα atoms are within 8 Å and are more than four positions apart in sequence — a standard proxy for tertiary packing density. The bounding box is the smallest axis-aligned box enclosing all Cα atoms.

InterPro / GO / CATH / organism. The annotation block draws on four external resources. InterPro: which protein families and domains the sequence belongs to. GO: standardized terms for wha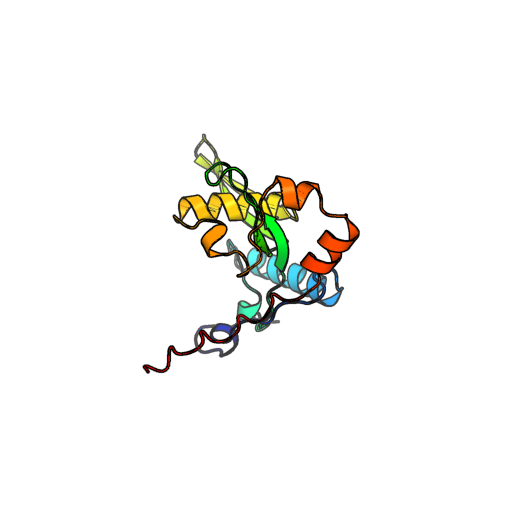t the protein does, what process it participates in, and where in the cell it acts. CATH: which structural fold it has in the CATH hierarchy. Organism: the species of origin.

mmCIF coordinates. The mmCIF block holds the 3D Cartesian coordinates of each backbone atom (N, Cα, C, O) in ångströms. mmCIF is the PDB's canonical archive format — a tagged-loop text representation of the atomic model.

pLDDT. pLDDT is the predicted lDDT-Cα score: AlphaFold's confidence that the local environment of each residue (all inter-atomic distances within 15 Å) is correctly placed. It is a per-residue number between 0 and 100, with higher meaning more reliable.

Backbone torsions (φ/ψ). φ (phi) and ψ (psi) are the two rotatable backbone dihedrals per residue: φ is the C(i-1)–N–Cα–C torsion, ψ is the N–Cα–C–N(i+1) torsion, both in degrees on (−180°, 180°]. α-helical residues cluster near (−60°, −45°); β-strand residues near (−120°, +130°). A Ramachandran plot is simply a scatter of (φ, ψ) for every residue.

B-factor. For experimental (PDB) structures, the B-factor (temperature factor) quantifies the positional spread of each atom in the crystal — a combination of thermal vibration and static disorder — in units of Å². High B-factors mark flexible loops or poorly resolved regions; low B-factors mark the rigid, well-ordered core.

Secondary structure (3-state, P-SEA). SS3 is a coarse helix/strand/coil call (letters a/b/c) made by the P-SEA algorithm from inter-Cα distances and dihedrals. It is less detailed than DSSP but needs only Cα positions.

Predicted aligned error. Predicted aligned error is AlphaFold's pairwise confidence. Unlike pLDDT (per-residue), PAE is per-residue-pair and captures whether two parts of the structure are correctly placed relative to each other. Units are ångströms of expected positional error.

Solvent-accessible surface area. Solvent-accessible surface area (SASA) is the area in Å² traced out by the centre of a 1.4 Å probe sphere (a wat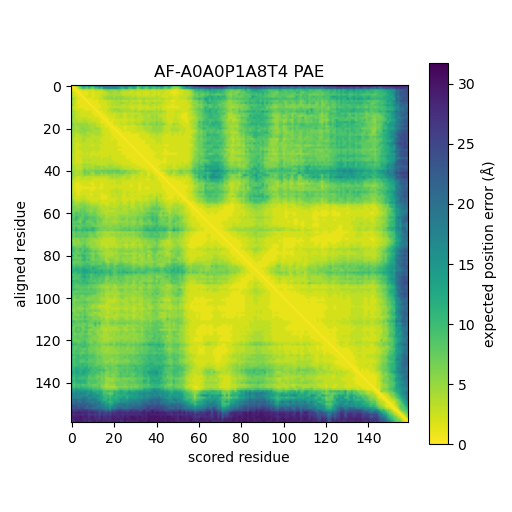er molecule) rolled over the protein's van der Waals surface (Shrake–Rupley / Lee–Richards construction). Buried residues have near-zero SASA; fully exposed residues can exceed 200 Å². The total SASA scales roughly with the number of surface residues.

Secondary structure (8-state, DSSP). The SS8 string is DSSP's per-residue secondary-structure call. α-helix (H) means an i→i+4 H-bond ladder; β-strand (E) means the residue participates in a β-sheet; 3₁₀ (G) and π (I) are tighter and wider helices; T/S are turns/bends; '-' is loop.

Rendered structure images. Structure images are PyMOL renders from six orthogonal camera directions. Cartoon representation draws helices as coils and strands as arrows; sticks shows the backbone as bonds; surface shows the solvent-excluded envelope. Rainbow coloring maps sequence position to hue (blue→red, N→C); chain coloring assigns a distinct color per polypeptide.

Sequence. The amino-acid sequence is the protein's primary structure: the linear order of residues from the N-terminus to the C-terminus, written in one-letter code. Everything else here — the 3D coordinates, the secondary structure, the domain annotations — is ultimately a consequence of this string.

Contact-map, Ramachandran, and PAE plots. Three diagnostic plots accompany the record. The Cα contact map visualizes the tertiary structure as a 2D adjacency matrix (8 Å cutoff, sequence-local contacts suppressed). The Ramachandran plot shows the distribution of backbone (φ, ψ) torsions, with points in the α and β basins reflecting secondary structure content. The PAE plot shows AlphaFold's inter-residue confidence as a color matrix.